Protein AF-A0AAN7YZC9-F1 (afdb_monomer_lite)

Sequence (79 aa):
MTWVEVLPVFGIITGGLVFIGVGLDAAHRLFHYGKPHRYARERVEYRMEARDEHILHFRSIKDNPKKLQREINSIFKKN

Secondary structure (DSSP, 8-state):
--GGGGHHHHHHHHHHHHHHHHHHHHHHHHHTTTPPP--S--HHHHHHHHHHHHHHHHHHHHT-HHHHHHHHHHHHHH-

pLDDT: mean 86.83, std 7.5, range [52.97, 97.31]

Structure (mmCIF, N/CA/C/O backbone):
data_AF-A0AAN7YZC9-F1
#
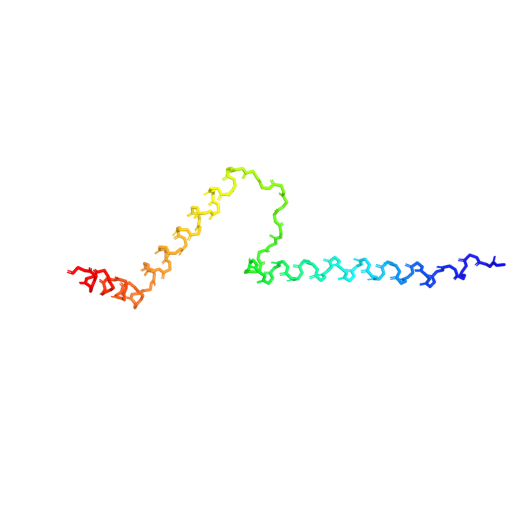_entry.id   AF-A0AAN7YZC9-F1
#
loop_
_atom_site.group_PDB
_atom_site.id
_atom_site.type_symbol
_atom_site.label_atom_id
_atom_site.label_alt_id
_atom_site.label_comp_id
_atom_site.label_asym_id
_atom_site.label_entity_id
_atom_site.label_seq_id
_atom_site.pdbx_PDB_ins_code
_atom_site.Cartn_x
_atom_site.Cartn_y
_atom_site.Cartn_z
_atom_site.occupancy
_atom_site.B_iso_or_equiv
_atom_site.auth_seq_id
_atom_site.auth_comp_id
_atom_site.auth_asym_id
_atom_site.auth_atom_id
_atom_site.pdbx_PDB_model_num
ATOM 1 N N . MET A 1 1 ? 28.761 -6.510 -32.488 1.00 64.06 1 MET A N 1
ATOM 2 C CA . MET A 1 1 ? 27.996 -6.365 -31.236 1.00 64.06 1 MET A CA 1
ATOM 3 C C . MET A 1 1 ? 26.617 -6.927 -31.484 1.00 64.06 1 MET A C 1
ATOM 5 O O . MET A 1 1 ? 25.946 -6.485 -32.413 1.00 64.06 1 MET A O 1
ATOM 9 N N . THR A 1 2 ? 26.256 -7.977 -30.759 1.00 84.19 2 THR A N 1
ATOM 10 C CA . THR A 1 2 ? 24.956 -8.642 -30.903 1.00 84.19 2 THR A CA 1
ATOM 11 C C . THR A 1 2 ? 23.949 -8.036 -29.927 1.00 84.19 2 THR A C 1
ATOM 13 O O . THR A 1 2 ? 24.310 -7.632 -28.827 1.00 84.19 2 THR A O 1
ATOM 16 N N . TRP A 1 3 ? 22.670 -7.971 -30.302 1.00 84.00 3 TRP A N 1
ATOM 17 C CA . TRP A 1 3 ? 21.600 -7.414 -29.455 1.00 84.00 3 TRP A CA 1
ATOM 18 C C . TRP A 1 3 ? 21.450 -8.137 -28.100 1.00 84.00 3 TRP A C 1
ATOM 20 O O . TRP A 1 3 ? 20.942 -7.566 -27.137 1.00 84.00 3 TRP A O 1
ATOM 30 N N . VAL A 1 4 ? 21.942 -9.376 -28.014 1.00 88.69 4 VAL A N 1
ATOM 31 C CA . VAL A 1 4 ? 21.953 -10.217 -26.810 1.00 88.69 4 VAL A CA 1
ATOM 32 C C . VAL A 1 4 ? 22.833 -9.626 -25.701 1.00 88.69 4 VAL A C 1
ATOM 34 O O . VAL A 1 4 ? 22.500 -9.757 -24.527 1.00 88.69 4 VAL A O 1
ATOM 37 N N . GLU A 1 5 ? 23.904 -8.905 -26.049 1.00 87.75 5 GLU A N 1
ATOM 38 C CA . GLU A 1 5 ? 24.812 -8.256 -25.084 1.00 87.75 5 GLU A CA 1
ATOM 39 C C . GLU A 1 5 ? 24.117 -7.161 -24.254 1.00 87.75 5 GLU A C 1
ATOM 41 O O . GLU A 1 5 ? 24.594 -6.799 -23.180 1.00 87.75 5 GLU A O 1
ATOM 46 N N . VAL A 1 6 ? 22.968 -6.653 -24.713 1.00 88.06 6 VAL A N 1
ATOM 47 C CA . VAL A 1 6 ? 22.210 -5.588 -24.035 1.00 88.06 6 VAL A CA 1
ATOM 48 C C . VAL A 1 6 ? 21.210 -6.153 -23.016 1.00 88.06 6 VAL A C 1
ATOM 50 O O . VAL A 1 6 ? 20.794 -5.452 -22.091 1.00 88.06 6 VAL A O 1
ATOM 53 N N . LEU A 1 7 ? 20.845 -7.436 -23.127 1.00 91.69 7 LEU A N 1
ATOM 54 C CA . LEU A 1 7 ? 19.866 -8.082 -22.245 1.00 91.69 7 LEU A CA 1
ATOM 55 C C . LEU A 1 7 ? 20.249 -8.043 -20.755 1.00 91.69 7 LEU A C 1
ATOM 57 O O . LEU A 1 7 ? 19.362 -7.768 -19.946 1.00 91.69 7 LEU A O 1
ATOM 61 N N . PRO A 1 8 ? 21.519 -8.248 -20.347 1.00 92.38 8 PRO A N 1
ATOM 62 C CA . PRO A 1 8 ? 21.902 -8.141 -18.940 1.00 92.38 8 PRO A CA 1
ATOM 63 C C . PRO A 1 8 ? 21.658 -6.742 -18.367 1.00 92.38 8 PRO A C 1
ATOM 65 O O . PRO A 1 8 ? 21.150 -6.609 -17.255 1.00 92.38 8 PRO A O 1
ATOM 68 N N . VAL A 1 9 ? 21.952 -5.694 -19.144 1.00 92.75 9 VAL A N 1
ATOM 69 C CA . VAL A 1 9 ? 21.731 -4.300 -18.733 1.00 92.75 9 VAL A CA 1
ATOM 70 C C . VAL A 1 9 ? 20.236 -4.031 -18.554 1.00 92.75 9 VAL A C 1
ATOM 72 O O . VAL A 1 9 ? 19.824 -3.491 -17.528 1.00 92.75 9 VAL A O 1
ATOM 75 N N . PHE A 1 10 ? 19.405 -4.484 -19.497 1.00 93.50 10 PHE A N 1
ATOM 76 C CA . PHE A 1 10 ? 17.948 -4.401 -19.368 1.00 93.50 10 PHE A CA 1
ATOM 77 C C . PHE A 1 10 ? 17.412 -5.187 -18.169 1.00 93.50 10 PHE A C 1
ATOM 79 O O . PHE A 1 10 ? 16.506 -4.709 -17.484 1.00 93.50 10 PHE A O 1
ATOM 86 N N . GLY A 1 11 ? 17.975 -6.363 -17.891 1.00 94.88 11 GLY A N 1
ATOM 87 C CA . GLY A 1 11 ? 17.612 -7.180 -16.737 1.00 94.88 11 GLY A CA 1
ATOM 88 C C . GLY A 1 11 ? 17.876 -6.459 -15.417 1.00 94.88 11 GLY A C 1
ATOM 89 O O . GLY A 1 11 ? 17.001 -6.431 -14.555 1.00 94.88 11 GLY A O 1
ATOM 90 N N . ILE A 1 12 ? 19.035 -5.806 -15.285 1.00 95.94 12 ILE A N 1
ATOM 91 C CA . ILE A 1 12 ? 19.387 -5.026 -14.089 1.00 95.94 12 ILE A CA 1
ATOM 92 C C . ILE A 1 12 ? 18.428 -3.846 -13.907 1.00 95.94 12 ILE A C 1
ATOM 94 O O . ILE A 1 12 ? 17.898 -3.652 -12.814 1.00 95.94 12 ILE A O 1
ATOM 98 N N . ILE A 1 13 ? 18.166 -3.082 -14.972 1.00 96.38 13 ILE A N 1
ATOM 99 C CA . ILE A 1 13 ? 17.263 -1.922 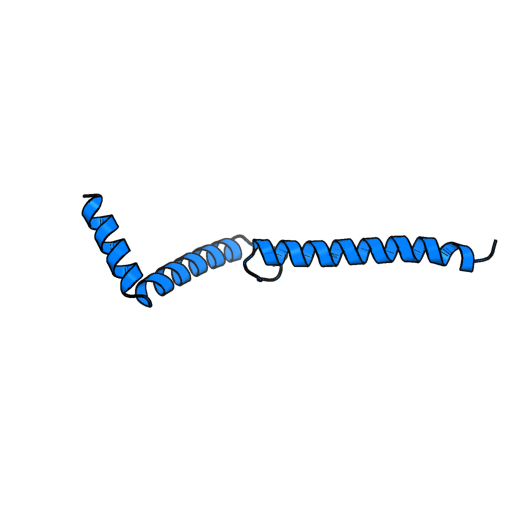-14.910 1.00 96.38 13 ILE A CA 1
ATOM 100 C C . ILE A 1 13 ? 15.848 -2.368 -14.529 1.00 96.38 13 ILE A C 1
ATOM 102 O O . ILE A 1 13 ? 15.244 -1.814 -13.610 1.00 96.38 13 ILE A O 1
ATOM 106 N N . THR A 1 14 ? 15.332 -3.401 -15.194 1.00 96.38 14 THR A N 1
ATOM 107 C CA . THR A 1 14 ? 13.981 -3.920 -14.943 1.00 96.38 14 THR A CA 1
ATOM 108 C C . THR A 1 14 ? 13.867 -4.484 -13.529 1.00 96.38 14 THR A C 1
ATOM 110 O O . THR A 1 14 ? 12.921 -4.162 -12.813 1.00 96.38 14 THR A O 1
ATOM 113 N N . GLY A 1 15 ? 14.854 -5.270 -13.091 1.00 97.12 15 GLY A N 1
ATOM 114 C CA . GLY A 1 15 ? 14.902 -5.817 -11.737 1.00 97.12 15 GLY A CA 1
ATOM 115 C C . GLY A 1 15 ? 14.949 -4.724 -10.669 1.00 97.12 15 GLY A C 1
ATOM 116 O O . GLY A 1 15 ? 14.214 -4.797 -9.686 1.00 97.12 15 GLY A O 1
ATOM 117 N N . GLY A 1 16 ? 15.741 -3.671 -10.893 1.00 96.81 16 GLY A N 1
ATOM 118 C CA . GLY A 1 16 ? 15.802 -2.507 -10.010 1.00 96.81 16 GLY A CA 1
ATOM 119 C C . GLY A 1 16 ? 14.457 -1.789 -9.891 1.00 96.81 16 GLY A C 1
ATOM 120 O O . GLY A 1 16 ? 14.008 -1.513 -8.780 1.00 96.81 16 GLY A O 1
ATOM 121 N N . LEU A 1 17 ? 13.770 -1.548 -11.012 1.00 97.31 17 LEU A N 1
ATOM 122 C CA . LEU A 1 17 ? 12.446 -0.914 -11.013 1.00 97.31 17 LEU A CA 1
ATOM 123 C C . LEU A 1 17 ? 11.402 -1.752 -10.264 1.00 97.31 17 LEU A C 1
ATOM 125 O O . LEU A 1 17 ? 10.636 -1.208 -9.468 1.00 97.31 17 LEU A O 1
ATOM 129 N N . VAL A 1 18 ? 11.399 -3.071 -10.472 1.00 97.25 18 VAL A N 1
ATOM 130 C CA . VAL A 1 18 ? 10.500 -3.987 -9.754 1.00 97.25 18 VAL A CA 1
ATOM 131 C C . VAL A 1 18 ? 10.792 -3.963 -8.256 1.00 97.25 18 VAL A C 1
ATOM 133 O O . VAL A 1 18 ? 9.866 -3.831 -7.456 1.00 97.25 18 VAL A O 1
ATOM 136 N N . PHE A 1 19 ? 12.066 -4.036 -7.865 1.00 97.19 19 PHE A N 1
ATOM 137 C CA . PHE A 1 19 ? 12.464 -3.995 -6.460 1.00 97.19 19 PHE A CA 1
ATOM 138 C C . PHE A 1 19 ? 12.027 -2.693 -5.778 1.00 97.19 19 PHE A C 1
ATOM 140 O O . PHE A 1 19 ? 11.474 -2.733 -4.681 1.00 97.19 19 PHE A O 1
ATOM 147 N N . ILE A 1 20 ? 12.207 -1.548 -6.443 1.00 96.62 20 ILE A N 1
ATOM 148 C CA . ILE A 1 20 ? 11.766 -0.244 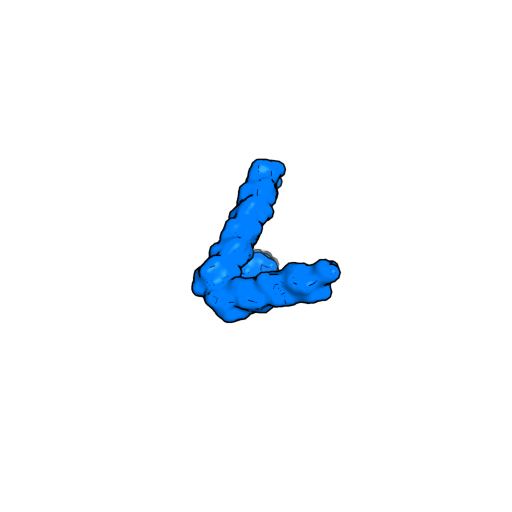-5.932 1.00 96.62 20 ILE A CA 1
ATOM 149 C C . ILE A 1 20 ? 10.243 -0.211 -5.774 1.00 96.62 20 ILE A C 1
ATOM 151 O O . ILE A 1 20 ? 9.754 0.198 -4.724 1.00 96.62 20 ILE A O 1
ATOM 155 N N . GLY A 1 21 ? 9.489 -0.660 -6.782 1.00 93.50 21 GLY A N 1
ATOM 156 C CA . GLY A 1 21 ? 8.025 -0.659 -6.736 1.00 93.50 21 GLY A CA 1
ATOM 157 C C . GLY A 1 21 ? 7.470 -1.530 -5.607 1.00 93.50 21 GLY A C 1
ATOM 158 O O . GLY A 1 21 ? 6.638 -1.075 -4.822 1.00 93.50 21 GLY A O 1
ATOM 159 N N . VAL A 1 22 ? 7.975 -2.761 -5.481 1.00 94.56 22 VAL A N 1
ATOM 160 C CA . VAL A 1 22 ? 7.574 -3.691 -4.413 1.00 94.56 22 VAL A CA 1
ATOM 161 C C . VAL A 1 22 ? 8.002 -3.171 -3.042 1.00 94.56 22 VAL A C 1
ATOM 163 O O . VAL A 1 22 ? 7.211 -3.197 -2.101 1.00 94.56 22 VAL A O 1
ATOM 166 N N . GLY A 1 23 ? 9.232 -2.665 -2.925 1.00 94.31 23 GLY A N 1
ATOM 167 C CA . GLY A 1 23 ? 9.748 -2.095 -1.683 1.00 94.31 23 GLY A CA 1
ATOM 168 C C . GLY A 1 23 ? 8.928 -0.895 -1.214 1.00 94.31 23 GLY A C 1
ATOM 169 O O . GLY A 1 23 ? 8.611 -0.794 -0.029 1.00 94.31 23 GLY A O 1
ATOM 170 N N . LEU A 1 24 ? 8.520 -0.023 -2.140 1.00 93.75 24 LEU A N 1
ATOM 171 C CA . LEU A 1 24 ? 7.691 1.137 -1.833 1.00 93.75 24 LEU A CA 1
ATOM 172 C C . LEU A 1 24 ? 6.280 0.733 -1.382 1.00 93.75 24 LEU A C 1
ATOM 174 O O . LEU A 1 24 ? 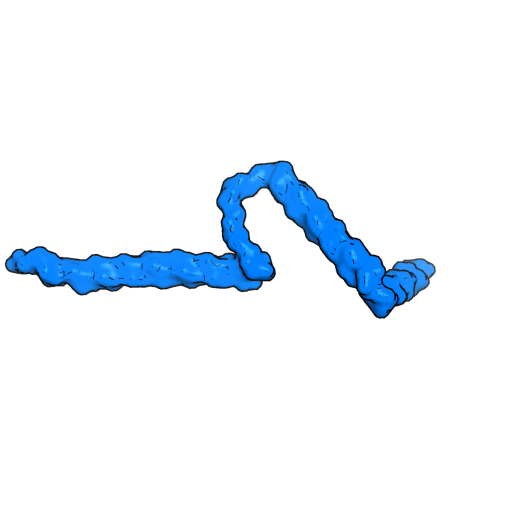5.800 1.280 -0.392 1.00 93.75 24 LEU A O 1
ATOM 178 N N . ASP A 1 25 ? 5.632 -0.233 -2.046 1.00 91.31 25 ASP A N 1
ATOM 179 C CA . ASP A 1 25 ? 4.306 -0.720 -1.624 1.00 91.31 25 ASP A CA 1
ATOM 180 C C . ASP A 1 25 ? 4.370 -1.400 -0.247 1.00 91.31 25 ASP A C 1
ATOM 182 O O . ASP A 1 25 ? 3.545 -1.128 0.628 1.00 91.31 25 ASP A O 1
ATOM 186 N N . ALA A 1 26 ? 5.391 -2.227 -0.010 1.00 90.38 26 ALA A N 1
ATOM 187 C CA . ALA A 1 26 ? 5.600 -2.883 1.278 1.00 90.38 26 ALA A CA 1
ATOM 188 C C . ALA A 1 26 ? 5.837 -1.867 2.406 1.00 90.38 26 ALA A C 1
ATOM 190 O O . ALA A 1 26 ? 5.197 -1.946 3.458 1.00 90.38 26 ALA A O 1
ATOM 191 N N . ALA A 1 27 ? 6.710 -0.880 2.176 1.00 92.06 27 ALA A N 1
ATOM 192 C CA . ALA A 1 27 ? 6.959 0.193 3.130 1.00 92.06 27 ALA A CA 1
ATOM 193 C C . ALA A 1 27 ? 5.688 1.013 3.387 1.00 92.06 27 ALA A C 1
ATOM 195 O O . ALA A 1 27 ? 5.339 1.262 4.540 1.00 92.06 27 ALA A O 1
ATOM 196 N N . HIS A 1 28 ? 4.947 1.378 2.338 1.00 92.00 28 HIS A N 1
ATOM 197 C CA . HIS A 1 28 ? 3.706 2.134 2.476 1.00 92.00 28 HIS A CA 1
ATOM 198 C C . HIS A 1 28 ? 2.680 1.384 3.331 1.00 92.00 28 HIS A C 1
ATOM 200 O O . HIS A 1 28 ? 2.146 1.934 4.293 1.00 92.00 28 HIS A O 1
ATOM 206 N N . ARG A 1 29 ? 2.454 0.100 3.046 1.00 89.44 29 ARG A N 1
ATOM 207 C CA . ARG A 1 29 ? 1.556 -0.737 3.850 1.00 89.44 29 ARG A CA 1
ATOM 208 C C . ARG A 1 29 ? 2.009 -0.820 5.300 1.00 89.44 29 ARG A C 1
ATOM 210 O O . ARG A 1 29 ? 1.163 -0.756 6.186 1.00 89.44 29 ARG A O 1
ATOM 217 N N . LEU A 1 30 ? 3.311 -0.923 5.564 1.00 90.75 30 LEU A N 1
ATOM 218 C CA . LEU A 1 30 ? 3.830 -0.957 6.931 1.00 90.75 30 LEU A CA 1
ATOM 219 C C . LEU A 1 30 ? 3.483 0.326 7.704 1.00 90.75 30 LEU A C 1
ATOM 221 O O . LEU A 1 30 ? 3.004 0.244 8.834 1.00 90.75 30 LEU A O 1
ATOM 225 N N . PHE A 1 31 ? 3.649 1.497 7.086 1.00 88.31 31 PHE A N 1
ATOM 226 C CA . PHE A 1 31 ? 3.321 2.781 7.716 1.00 88.31 31 PHE A CA 1
ATOM 227 C C . PHE A 1 31 ? 1.813 3.054 7.821 1.00 88.31 31 PHE A C 1
ATOM 229 O O . PHE A 1 31 ? 1.392 3.819 8.685 1.00 88.31 31 PHE A O 1
ATOM 236 N N . HIS A 1 32 ? 0.990 2.413 6.987 1.00 86.62 32 HIS A N 1
ATOM 237 C CA . HIS A 1 32 ? -0.461 2.620 6.941 1.00 86.62 32 HIS A CA 1
ATOM 238 C C . HIS A 1 32 ? -1.270 1.417 7.450 1.00 86.62 32 HIS A C 1
ATOM 240 O O . HIS A 1 32 ? -2.397 1.184 7.007 1.00 86.62 32 HIS A O 1
ATOM 246 N N . TYR A 1 33 ? -0.726 0.664 8.412 1.00 85.25 33 TYR A N 1
ATOM 247 C CA . TYR A 1 33 ? -1.412 -0.450 9.089 1.00 85.25 33 TYR A CA 1
ATOM 248 C C . TYR A 1 33 ? -1.959 -1.518 8.126 1.00 85.25 33 TYR A C 1
ATOM 250 O O . TYR A 1 33 ? -3.073 -2.018 8.279 1.00 85.25 33 TYR A O 1
ATOM 258 N N . GLY A 1 34 ? -1.187 -1.840 7.092 1.00 84.31 34 GLY A N 1
ATOM 259 C CA . GLY A 1 34 ? -1.528 -2.815 6.059 1.00 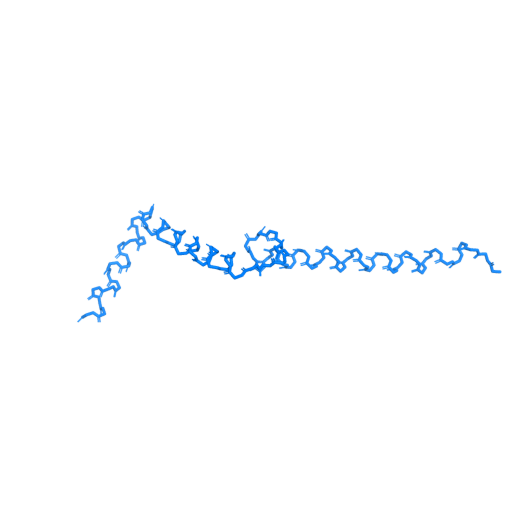84.31 34 GLY A CA 1
ATOM 260 C C . GLY A 1 34 ? -2.461 -2.291 4.967 1.00 84.31 34 GLY A C 1
ATOM 261 O O . GLY A 1 34 ? -2.760 -3.034 4.030 1.00 84.31 34 GLY A O 1
ATOM 262 N N . LYS A 1 35 ? -2.920 -1.035 5.046 1.00 84.75 35 LYS A N 1
ATOM 263 C CA . LYS A 1 35 ? -3.799 -0.456 4.026 1.00 84.75 35 LYS A CA 1
ATOM 264 C C . LYS A 1 35 ? -3.010 -0.172 2.738 1.00 84.75 35 LYS A C 1
ATOM 266 O O . LYS A 1 35 ? -1.882 0.317 2.814 1.00 84.75 35 LYS A O 1
ATOM 271 N N . PRO A 1 36 ? -3.586 -0.465 1.558 1.00 84.00 36 PRO A N 1
ATOM 272 C CA . PRO A 1 36 ? -2.965 -0.121 0.285 1.00 84.00 36 PRO A CA 1
ATOM 273 C C . PRO A 1 36 ? -2.925 1.398 0.090 1.00 84.00 36 PRO A C 1
ATOM 275 O O . PRO A 1 36 ? -3.745 2.133 0.653 1.00 84.00 36 PRO A O 1
ATOM 278 N N . HIS A 1 37 ? -1.996 1.856 -0.751 1.00 83.62 37 HIS A N 1
ATOM 279 C CA . HIS A 1 37 ? -1.901 3.269 -1.094 1.00 83.62 37 HIS A CA 1
ATOM 280 C C . HIS A 1 37 ? -3.182 3.764 -1.776 1.00 83.62 37 HIS A C 1
ATOM 282 O O . HIS A 1 37 ? -3.708 3.122 -2.685 1.00 83.62 37 HIS A O 1
ATOM 288 N N . ARG A 1 38 ? -3.683 4.924 -1.339 1.00 84.19 38 ARG A N 1
ATOM 289 C CA . ARG A 1 38 ? -4.801 5.623 -1.985 1.00 84.19 38 ARG A CA 1
ATOM 290 C C . ARG A 1 38 ? -4.255 6.792 -2.791 1.00 84.19 38 ARG A C 1
ATOM 292 O O . ARG A 1 38 ? -3.792 7.770 -2.206 1.00 84.19 38 ARG A O 1
ATOM 299 N N . TYR A 1 39 ? -4.326 6.671 -4.110 1.00 82.00 39 TYR A N 1
ATOM 300 C CA . TYR A 1 39 ? -3.941 7.724 -5.044 1.00 82.00 39 TYR A CA 1
ATOM 301 C C . TYR A 1 39 ? -5.000 8.836 -5.081 1.00 82.00 39 TYR A C 1
ATOM 303 O O . TYR A 1 39 ? -6.185 8.553 -4.946 1.00 82.00 39 TYR A O 1
ATOM 311 N N . ALA A 1 40 ? -4.562 10.082 -5.300 1.00 78.12 40 ALA A N 1
ATOM 312 C CA . ALA A 1 40 ? -5.418 11.248 -5.558 1.00 78.12 40 ALA A CA 1
ATOM 313 C C . ALA A 1 40 ? -6.487 11.544 -4.482 1.00 78.12 40 ALA A C 1
ATOM 315 O O . ALA A 1 40 ? -7.674 11.650 -4.773 1.00 78.12 40 ALA A O 1
ATOM 316 N N . ARG A 1 41 ? -6.052 11.738 -3.231 1.00 82.88 41 ARG A N 1
ATOM 317 C CA . ARG A 1 41 ? -6.965 12.065 -2.128 1.00 82.88 41 ARG A CA 1
ATOM 318 C C . ARG A 1 41 ? -7.516 13.483 -2.231 1.00 82.88 41 ARG A C 1
ATOM 320 O O . ARG A 1 41 ? -6.783 14.464 -2.092 1.00 82.88 41 ARG A O 1
ATOM 327 N N . GLU A 1 42 ? -8.828 13.591 -2.379 1.00 85.62 42 GLU A N 1
ATOM 328 C CA . GLU A 1 42 ? -9.528 14.870 -2.291 1.00 85.62 42 GLU A CA 1
ATOM 329 C C . GLU A 1 42 ? -9.775 15.296 -0.835 1.00 85.62 42 GLU A C 1
ATOM 331 O O . GLU A 1 42 ? -9.749 14.490 0.099 1.00 85.62 42 GLU A O 1
ATOM 336 N N . ARG A 1 43 ? -10.083 16.585 -0.613 1.00 88.00 43 ARG A N 1
ATOM 337 C CA . ARG A 1 43 ? -10.361 17.119 0.741 1.00 88.00 43 ARG A CA 1
ATOM 338 C C . ARG A 1 43 ? -11.466 16.347 1.465 1.00 88.00 43 ARG A C 1
ATOM 340 O O . ARG A 1 43 ? -11.432 16.242 2.690 1.00 88.00 43 ARG A O 1
ATOM 347 N N . VAL A 1 44 ? -12.452 15.848 0.722 1.00 90.06 44 VAL A N 1
ATOM 348 C CA . VAL A 1 44 ? -13.559 15.064 1.278 1.00 90.06 44 VAL A CA 1
ATOM 349 C C . VAL A 1 44 ? -13.048 13.736 1.831 1.00 90.06 44 VAL A C 1
ATOM 351 O O . VAL A 1 44 ? -13.400 13.380 2.953 1.00 90.06 44 VAL A O 1
ATOM 354 N N . GLU A 1 45 ? -12.163 13.051 1.110 1.00 86.88 45 GLU A N 1
ATOM 355 C CA . GLU A 1 45 ? -11.595 11.775 1.550 1.00 86.88 45 GLU A CA 1
ATOM 356 C C . GLU A 1 45 ? -10.755 11.926 2.817 1.00 86.88 45 GLU A C 1
ATOM 358 O O . GLU A 1 45 ? -10.888 11.115 3.731 1.00 86.88 45 GLU A O 1
ATOM 363 N N . TYR A 1 46 ? -9.968 13.002 2.926 1.00 86.06 46 TYR A N 1
ATOM 364 C CA . TYR A 1 46 ? -9.238 13.314 4.160 1.00 86.06 46 TYR A CA 1
ATOM 365 C C . TYR A 1 46 ? -10.176 13.486 5.360 1.00 86.06 46 TYR A C 1
ATOM 367 O O . TYR A 1 46 ? -9.904 12.977 6.447 1.00 86.06 46 TYR A O 1
ATOM 375 N N . ARG A 1 47 ? -11.308 14.181 5.175 1.00 89.81 47 ARG A N 1
ATOM 376 C CA . ARG A 1 47 ? -12.304 14.356 6.244 1.00 89.81 47 ARG A CA 1
ATOM 377 C C . ARG A 1 47 ? -13.001 13.045 6.598 1.00 89.81 47 ARG A C 1
ATOM 379 O O . ARG A 1 47 ? -13.277 12.813 7.773 1.00 89.81 47 ARG A O 1
ATOM 386 N N . MET A 1 48 ? -13.289 12.204 5.606 1.00 90.75 48 MET A N 1
ATOM 387 C CA . MET A 1 48 ? -13.880 10.885 5.834 1.00 90.75 48 MET A CA 1
ATOM 388 C C . MET A 1 48 ? -12.927 9.969 6.604 1.00 90.75 48 MET A C 1
ATOM 390 O O . MET A 1 48 ? -13.362 9.342 7.561 1.00 90.75 48 MET A O 1
ATOM 394 N N . GLU A 1 49 ? -11.637 9.937 6.260 1.00 88.19 49 GLU A N 1
ATOM 395 C CA . GLU A 1 49 ? -10.655 9.110 6.972 1.00 88.19 49 GLU A CA 1
ATOM 396 C C . GLU A 1 49 ? -10.484 9.560 8.425 1.00 88.19 49 GLU A C 1
ATOM 398 O O . GLU A 1 49 ? -10.575 8.729 9.324 1.00 88.19 49 GLU A O 1
ATOM 403 N N . ALA A 1 50 ? -10.362 10.869 8.672 1.00 87.38 50 ALA A N 1
ATOM 404 C CA . ALA A 1 50 ? -10.304 11.401 10.033 1.00 87.38 50 ALA A CA 1
ATOM 405 C C . ALA A 1 50 ? -11.559 11.027 10.843 1.00 87.38 50 ALA A C 1
ATOM 407 O O . ALA A 1 50 ? -11.468 10.565 11.981 1.00 87.38 50 ALA A O 1
ATOM 408 N N . ARG A 1 51 ? -12.751 11.173 10.247 1.00 91.44 51 ARG A N 1
ATOM 409 C CA . ARG A 1 51 ? -14.012 10.766 10.882 1.00 91.44 51 ARG A CA 1
ATOM 410 C C . ARG A 1 51 ? -14.011 9.273 11.213 1.00 91.44 51 ARG A C 1
ATOM 412 O O . ARG A 1 51 ? -14.410 8.896 12.313 1.00 91.44 51 ARG A O 1
ATOM 419 N N . ASP A 1 52 ? -13.594 8.430 10.279 1.00 90.69 52 ASP A N 1
ATOM 420 C CA . ASP A 1 52 ? -13.609 6.981 10.454 1.00 90.69 52 ASP A CA 1
ATOM 421 C C . ASP A 1 52 ? -12.588 6.536 11.516 1.00 90.69 52 ASP A C 1
ATOM 423 O O . ASP A 1 52 ? -12.894 5.652 12.318 1.00 90.69 52 ASP A O 1
ATOM 427 N N . GLU A 1 53 ? -11.429 7.196 11.611 1.00 87.94 53 GLU A N 1
ATOM 428 C CA . GLU A 1 53 ? -10.466 7.000 12.704 1.00 87.94 53 GLU A CA 1
ATOM 429 C C . GLU A 1 53 ? -11.069 7.348 14.070 1.00 87.94 53 GLU A C 1
ATOM 431 O O . GLU A 1 53 ? -10.967 6.551 15.007 1.00 87.94 53 GLU A O 1
ATOM 436 N N . HIS A 1 54 ? -11.780 8.475 14.181 1.00 89.00 54 HIS A N 1
ATOM 437 C CA . HIS A 1 54 ? -12.505 8.825 15.406 1.00 89.00 54 HIS A CA 1
ATOM 438 C C . HIS A 1 54 ? -13.560 7.770 15.766 1.00 89.00 54 HIS A C 1
ATOM 440 O O . HIS A 1 54 ? -13.632 7.334 16.916 1.00 89.00 54 HIS A O 1
ATOM 446 N N . ILE A 1 55 ? -14.358 7.314 14.796 1.00 90.38 55 ILE A N 1
ATOM 447 C CA . ILE A 1 55 ? -15.384 6.284 15.019 1.00 90.38 55 ILE A CA 1
ATOM 448 C C . ILE A 1 55 ? -14.746 4.977 15.505 1.00 90.38 55 ILE A C 1
ATOM 450 O O . ILE A 1 55 ? -15.241 4.373 16.460 1.00 90.38 55 ILE A O 1
ATOM 454 N N . LEU A 1 56 ? -13.653 4.539 14.878 1.00 87.56 56 LEU A N 1
ATOM 455 C CA . LEU A 1 56 ? -12.928 3.332 15.278 1.00 87.56 56 LEU A CA 1
ATOM 456 C C . LEU A 1 56 ? -12.341 3.466 16.686 1.00 87.56 56 LEU A C 1
ATOM 458 O O . LEU A 1 56 ? -12.436 2.521 17.470 1.00 87.56 56 LEU A O 1
ATOM 462 N N . HIS A 1 57 ? -11.808 4.638 17.040 1.00 85.50 57 HIS A N 1
ATOM 463 C CA . HIS A 1 57 ? -11.322 4.913 18.388 1.00 85.50 57 HIS A CA 1
ATOM 464 C C . HIS A 1 57 ? -12.441 4.761 19.427 1.00 85.50 57 HIS A C 1
ATOM 466 O O . HIS A 1 57 ? -12.294 3.988 20.379 1.00 85.50 57 HIS A O 1
ATOM 472 N N . PHE A 1 58 ? -13.593 5.405 19.205 1.00 84.56 58 PHE A N 1
ATOM 473 C CA . PHE A 1 58 ? -14.746 5.302 20.103 1.00 84.56 58 PHE A CA 1
ATOM 474 C C . PHE A 1 58 ? -15.277 3.871 20.218 1.00 84.56 58 PHE A C 1
ATOM 476 O O . PHE A 1 58 ? -15.551 3.415 21.329 1.00 84.56 58 PHE A O 1
ATOM 483 N N . ARG A 1 59 ? -15.369 3.132 19.103 1.00 85.44 59 ARG A N 1
ATOM 484 C CA . ARG A 1 59 ? -15.741 1.707 19.121 1.00 85.44 59 ARG A CA 1
ATOM 485 C C . ARG A 1 59 ? -14.759 0.885 19.951 1.00 85.44 59 ARG A C 1
ATOM 487 O O . ARG A 1 59 ? -15.180 0.125 20.811 1.00 85.44 59 ARG A O 1
ATOM 494 N N . SER A 1 60 ? -13.455 1.115 19.792 1.00 86.06 60 SER A N 1
ATOM 495 C CA . SER A 1 60 ? -12.423 0.373 20.529 1.00 86.06 60 SER A CA 1
ATOM 496 C C . SER A 1 60 ? -12.486 0.561 22.052 1.00 86.06 60 SER A C 1
ATOM 498 O O . SER A 1 60 ? -12.050 -0.320 22.798 1.00 86.06 60 SER A O 1
ATOM 500 N N . ILE A 1 61 ? -13.006 1.704 22.512 1.00 82.94 61 ILE A N 1
ATOM 501 C CA . ILE A 1 61 ? -13.240 1.996 23.930 1.00 82.94 61 ILE A CA 1
ATOM 502 C C . ILE A 1 61 ? -14.564 1.379 24.377 1.00 82.94 61 ILE A C 1
ATOM 504 O O . ILE A 1 61 ? -14.592 0.687 25.392 1.00 82.94 61 ILE A O 1
ATOM 508 N N . LYS A 1 62 ? -15.643 1.594 23.613 1.00 81.69 62 LYS A N 1
ATOM 509 C CA . LYS A 1 62 ? -16.981 1.067 23.918 1.00 81.69 62 LYS A CA 1
ATOM 510 C C . LYS A 1 62 ? -16.976 -0.457 24.037 1.00 81.69 62 LYS A C 1
ATOM 512 O O . LYS A 1 62 ? -17.552 -0.996 24.977 1.00 81.69 62 LYS A O 1
ATOM 517 N N . ASP A 1 63 ? -16.299 -1.132 23.116 1.00 86.31 63 ASP A N 1
ATOM 518 C CA . ASP A 1 63 ? -16.295 -2.591 23.022 1.00 86.31 63 ASP A CA 1
ATOM 519 C C . ASP A 1 63 ? -15.316 -3.239 24.025 1.00 86.31 63 ASP A C 1
ATOM 521 O O . ASP A 1 63 ? -15.252 -4.463 24.134 1.00 86.31 63 ASP A O 1
ATOM 525 N N . ASN A 1 64 ? -14.552 -2.442 24.791 1.00 84.62 64 ASN A N 1
ATOM 526 C CA . ASN A 1 64 ? -13.604 -2.935 25.789 1.00 84.62 64 ASN A CA 1
ATOM 527 C C . ASN A 1 64 ? -13.829 -2.286 27.172 1.00 84.62 64 ASN A C 1
ATOM 529 O O . ASN A 1 64 ? -13.323 -1.188 27.434 1.00 84.62 64 ASN A O 1
ATOM 533 N N . PRO A 1 65 ? -14.478 -2.992 28.121 1.00 79.44 65 PRO A N 1
ATOM 534 C CA . PRO A 1 65 ? -14.849 -2.422 29.418 1.00 79.44 65 PRO A CA 1
ATOM 535 C C . PRO A 1 65 ? -13.636 -1.974 30.249 1.00 79.44 65 PRO A C 1
ATOM 537 O O . PRO A 1 65 ? -13.713 -0.990 30.982 1.00 79.44 65 PRO A O 1
ATOM 540 N N . LYS A 1 66 ? -12.472 -2.626 30.092 1.00 84.06 66 LYS A N 1
ATOM 541 C CA . LYS A 1 66 ? -11.236 -2.226 30.788 1.00 84.06 66 LYS A CA 1
ATOM 542 C C . LYS A 1 66 ? -10.662 -0.912 30.257 1.00 84.06 66 LYS A C 1
ATOM 544 O O . LYS A 1 66 ? -10.040 -0.182 31.026 1.00 84.06 66 LYS A O 1
ATOM 549 N N . LYS A 1 67 ? -10.821 -0.618 28.961 1.00 79.94 67 LYS A N 1
ATOM 550 C CA . LYS A 1 67 ? -10.387 0.662 28.373 1.00 79.94 67 LYS A CA 1
ATOM 551 C C . LYS A 1 67 ? -11.332 1.789 28.772 1.00 79.94 67 LYS A C 1
ATOM 553 O O . LYS A 1 67 ? -10.854 2.838 29.189 1.00 79.94 67 LYS A O 1
ATOM 558 N N . LEU A 1 68 ? -12.639 1.533 28.735 1.00 79.44 68 LEU A N 1
ATOM 559 C CA . LEU A 1 68 ? -13.659 2.482 29.179 1.00 79.44 68 LEU A CA 1
ATOM 560 C C . LEU A 1 68 ? -13.423 2.940 30.627 1.00 79.44 68 LEU A C 1
ATOM 562 O O . LEU A 1 68 ? -13.397 4.137 30.895 1.00 79.44 68 LEU A O 1
ATOM 566 N N . GLN A 1 69 ? -13.160 2.003 31.545 1.00 82.00 69 GLN A N 1
ATOM 567 C CA . GLN A 1 69 ? -12.886 2.331 32.948 1.00 82.00 69 GLN A CA 1
ATOM 568 C C . GLN A 1 69 ? -11.661 3.251 33.113 1.00 82.00 69 GLN A C 1
ATOM 570 O O . GLN A 1 69 ? -11.665 4.150 33.950 1.00 82.00 69 GLN A O 1
ATOM 575 N N . ARG A 1 70 ? -10.601 3.046 32.317 1.00 83.06 70 ARG A N 1
ATOM 576 C CA . ARG A 1 70 ? -9.390 3.887 32.367 1.00 83.06 70 ARG A CA 1
ATOM 577 C C . ARG A 1 70 ? -9.644 5.300 31.854 1.00 83.06 70 ARG A C 1
ATOM 579 O O . ARG A 1 70 ? -9.120 6.236 32.445 1.00 83.06 70 ARG A O 1
ATOM 586 N N . GLU A 1 71 ? -10.430 5.442 30.791 1.00 81.06 71 GLU A N 1
ATOM 587 C CA . GLU A 1 71 ? -10.840 6.745 30.248 1.00 81.06 71 GLU A CA 1
ATOM 588 C C . GLU A 1 71 ? -11.708 7.522 31.243 1.00 81.06 71 GLU A C 1
ATOM 590 O O . GLU A 1 71 ? -11.457 8.690 31.515 1.00 81.06 71 GLU A O 1
ATOM 595 N N . ILE A 1 72 ? -12.675 6.864 31.886 1.00 82.44 72 ILE A N 1
ATOM 596 C CA . ILE A 1 72 ? -13.489 7.508 32.929 1.00 82.44 72 ILE A CA 1
ATOM 597 C C . ILE A 1 72 ? -12.596 7.993 34.081 1.00 82.44 72 ILE A C 1
ATOM 599 O O . ILE A 1 72 ? -12.705 9.140 34.516 1.00 82.44 72 ILE A O 1
ATOM 603 N N . ASN A 1 73 ? -11.663 7.154 34.537 1.00 84.94 73 ASN A N 1
ATOM 604 C CA . ASN A 1 73 ? -10.735 7.520 35.606 1.00 84.94 73 ASN A CA 1
ATOM 605 C C . ASN A 1 73 ? -9.778 8.658 35.205 1.00 84.94 73 ASN A C 1
ATOM 607 O O . ASN A 1 73 ? -9.391 9.449 36.063 1.00 84.94 73 ASN A O 1
ATOM 611 N N . SER A 1 74 ? -9.377 8.757 33.932 1.00 83.12 74 SER A N 1
ATOM 612 C CA . SER A 1 74 ? -8.502 9.836 33.454 1.00 83.12 74 SER A CA 1
ATOM 613 C C . SER A 1 74 ? -9.228 11.186 33.442 1.00 83.12 74 SER A C 1
ATOM 615 O O . SER A 1 74 ? -8.646 12.187 33.858 1.00 83.12 74 SER A O 1
ATOM 617 N N . ILE A 1 75 ? -10.505 11.200 33.048 1.00 83.31 75 ILE A N 1
ATOM 618 C CA . ILE A 1 75 ? -11.361 12.393 33.048 1.00 83.31 75 ILE A CA 1
ATOM 619 C C . ILE A 1 75 ? -11.596 12.877 34.482 1.00 83.31 75 ILE A C 1
ATOM 621 O O . ILE A 1 75 ? -11.401 14.055 34.768 1.00 83.31 75 ILE A O 1
ATOM 625 N N . PHE A 1 76 ? -11.941 11.969 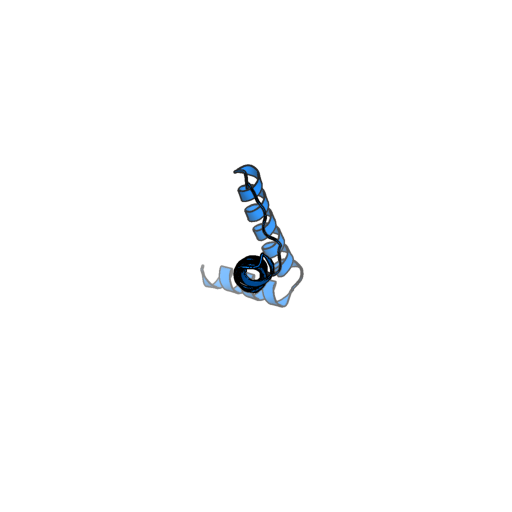35.399 1.00 79.44 76 PHE A N 1
ATOM 626 C CA . PHE A 1 76 ? -12.182 12.312 36.805 1.00 79.44 76 PHE A CA 1
ATOM 627 C C . PHE A 1 76 ? -10.931 12.765 37.561 1.00 79.44 76 PHE A C 1
ATOM 629 O O . PHE A 1 76 ? -11.057 13.521 38.512 1.00 79.44 76 PHE A O 1
ATOM 636 N N . LYS A 1 77 ? -9.733 12.329 37.155 1.00 75.50 77 LYS A N 1
ATOM 637 C CA . LYS A 1 77 ? -8.464 12.764 37.766 1.00 75.50 77 LYS A CA 1
ATOM 638 C C . LYS A 1 77 ? -7.991 14.136 37.264 1.00 75.50 77 LYS A C 1
ATOM 640 O O . LYS A 1 77 ? -7.061 14.705 37.828 1.00 75.50 77 LYS A O 1
ATOM 645 N N . LYS A 1 78 ? -8.555 14.620 36.154 1.00 62.84 78 LYS A N 1
ATOM 646 C CA . LYS A 1 78 ? -8.178 15.893 35.524 1.00 62.84 78 LYS A CA 1
ATOM 647 C C . LYS A 1 78 ? -9.020 17.078 36.023 1.00 62.84 78 LYS A C 1
ATOM 649 O O . LYS A 1 78 ? -8.626 18.214 35.774 1.00 62.84 78 LYS A O 1
ATOM 654 N N . ASN A 1 79 ? -10.131 16.797 36.705 1.00 52.97 79 ASN A N 1
ATOM 655 C CA . ASN A 1 79 ? -10.917 17.751 37.493 1.00 52.97 79 ASN A CA 1
ATOM 656 C C . ASN A 1 79 ? -10.482 17.707 38.959 1.00 52.97 79 ASN A C 1
ATOM 658 O O . ASN A 1 79 ? -10.618 18.757 39.620 1.00 52.97 79 ASN A O 1
#

Organism: NCBI:txid79012

InterPro domains:
  IPR017384 NADH dehydrogenase [ubiquinone] (complex I), alpha subcomplex subunit 1 [PF15879] (3-55)
  IPR017384 NADH dehydrogenase [ubiquinone] (complex I), alpha subcomplex subunit 1 [PTHR17098] (2-68)

Foldseek 3Di:
DDPVVCVVVVVVVVVVVVCVVVVVQVVVCVVVVNDGDDPDDDPVNVVVVVVVVVVVVVCVCVVDVVNVVVVVVVVVVVD

Radius of gyration: 23.89 Å; chains: 1; bounding box: 45×28×69 Å